Protein AF-A0A6C1CGI9-F1 (afdb_monomer)

Structure (mmCIF, N/CA/C/O backbone):
data_AF-A0A6C1CGI9-F1
#
_entry.id   AF-A0A6C1CGI9-F1
#
loop_
_atom_site.group_PDB
_atom_site.id
_atom_site.type_symbol
_atom_site.label_atom_id
_atom_site.label_alt_id
_atom_site.label_comp_id
_atom_site.label_asym_id
_atom_site.label_entity_id
_atom_site.label_seq_id
_atom_site.pdbx_PDB_ins_code
_atom_site.Cartn_x
_atom_site.Cartn_y
_atom_site.Cartn_z
_atom_site.occupancy
_atom_site.B_iso_or_equiv
_atom_site.auth_seq_id
_atom_site.auth_comp_id
_atom_site.auth_asym_id
_atom_site.auth_atom_id
_atom_site.pdbx_PDB_model_num
ATOM 1 N N . MET A 1 1 ? 0.195 6.694 -5.621 1.00 87.25 1 MET A N 1
ATOM 2 C CA . MET A 1 1 ? -0.737 7.773 -5.215 1.00 87.25 1 MET A CA 1
ATOM 3 C C . MET A 1 1 ? -0.394 8.204 -3.804 1.00 87.25 1 MET A C 1
ATOM 5 O O . MET A 1 1 ? -0.063 7.343 -3.000 1.00 87.25 1 MET A O 1
ATOM 9 N N . VAL A 1 2 ? -0.443 9.501 -3.513 1.00 90.00 2 VAL A N 1
ATOM 10 C CA . VAL A 1 2 ? -0.092 10.049 -2.195 1.00 90.00 2 VAL A CA 1
ATOM 11 C C . VAL A 1 2 ? -1.356 10.502 -1.487 1.00 90.00 2 VAL A C 1
ATOM 13 O O . VAL A 1 2 ? -2.149 11.260 -2.050 1.00 90.00 2 VAL A O 1
ATOM 16 N N . LEU A 1 3 ? -1.530 10.039 -0.255 1.00 93.62 3 LEU A N 1
ATOM 17 C CA . LEU A 1 3 ? -2.652 10.371 0.612 1.00 93.62 3 LEU A CA 1
ATOM 18 C C . LEU A 1 3 ? -2.132 11.190 1.786 1.00 93.62 3 LEU A C 1
ATOM 20 O O . LEU A 1 3 ? -1.097 10.844 2.360 1.00 93.62 3 LEU A O 1
ATOM 24 N N . ARG A 1 4 ? -2.850 12.250 2.156 1.00 95.81 4 ARG A N 1
ATOM 25 C CA . ARG A 1 4 ? -2.501 13.098 3.301 1.00 95.81 4 ARG A CA 1
ATOM 26 C C . ARG A 1 4 ? -3.644 13.175 4.293 1.00 95.81 4 ARG A C 1
ATOM 28 O O . ARG A 1 4 ? -4.802 13.239 3.889 1.00 95.81 4 ARG A O 1
ATOM 35 N N . GLY A 1 5 ? -3.299 13.201 5.573 1.00 95.38 5 GLY A N 1
ATOM 36 C CA . GLY A 1 5 ? -4.253 13.306 6.669 1.00 95.38 5 GLY A CA 1
ATOM 37 C C . GLY A 1 5 ? -3.560 13.397 8.031 1.00 95.38 5 GLY A C 1
ATOM 38 O O . GLY A 1 5 ? -2.339 13.523 8.106 1.00 95.38 5 GLY A O 1
ATOM 39 N N . PRO A 1 6 ? -4.313 13.350 9.139 1.00 95.00 6 PRO A N 1
ATOM 40 C CA . PRO A 1 6 ? -3.748 13.476 10.478 1.00 95.00 6 PRO A CA 1
ATOM 41 C C . PRO A 1 6 ? -2.789 12.326 10.817 1.00 95.00 6 PRO A C 1
ATOM 43 O O . PRO A 1 6 ? -3.171 11.156 10.753 1.00 95.00 6 PRO A O 1
ATOM 46 N N . ALA A 1 7 ? -1.578 12.646 11.288 1.00 93.75 7 ALA A N 1
ATOM 47 C CA . ALA A 1 7 ? -0.562 11.654 11.663 1.00 93.75 7 ALA A CA 1
ATOM 48 C C . ALA A 1 7 ? -1.085 10.587 12.648 1.00 93.75 7 ALA A C 1
ATOM 50 O O . ALA A 1 7 ? -0.848 9.392 12.468 1.00 93.75 7 ALA A O 1
ATOM 51 N N . GLY A 1 8 ? -1.880 11.001 13.644 1.00 94.56 8 GLY A N 1
ATOM 52 C CA . GLY A 1 8 ? -2.482 10.101 14.637 1.00 94.56 8 GLY A CA 1
ATOM 53 C C . GLY A 1 8 ? -3.523 9.120 14.080 1.00 94.56 8 GLY A C 1
ATOM 54 O O . GLY A 1 8 ? -3.943 8.212 14.791 1.00 94.56 8 GLY A O 1
ATOM 55 N N . LYS A 1 9 ? -3.947 9.273 12.818 1.00 94.69 9 LYS A N 1
ATOM 56 C CA . LYS A 1 9 ? -4.904 8.380 12.141 1.00 94.69 9 LYS A CA 1
ATOM 57 C C . LYS A 1 9 ? -4.256 7.492 11.076 1.00 94.69 9 LYS A C 1
ATOM 59 O O . LYS A 1 9 ? -4.959 6.696 10.450 1.00 94.69 9 LYS A O 1
ATOM 64 N N . ARG A 1 10 ? -2.933 7.577 10.880 1.00 94.12 10 ARG A N 1
ATOM 65 C CA . ARG A 1 10 ? -2.220 6.856 9.814 1.00 94.12 10 ARG A CA 1
ATOM 66 C C . ARG A 1 10 ? -2.417 5.342 9.885 1.00 94.12 10 ARG A C 1
ATOM 68 O O . ARG A 1 10 ? -2.817 4.745 8.893 1.00 94.12 10 ARG A O 1
ATOM 75 N N . ASP A 1 11 ? -2.196 4.722 11.042 1.00 91.44 11 ASP A N 1
ATOM 76 C CA . ASP A 1 11 ? -2.264 3.256 11.158 1.00 91.44 11 ASP A CA 1
ATOM 77 C C . ASP A 1 11 ? -3.690 2.720 10.956 1.00 91.44 11 ASP A C 1
ATOM 79 O O . ASP A 1 11 ? -3.891 1.736 10.244 1.00 91.44 11 ASP A O 1
ATOM 83 N N . ARG A 1 12 ? -4.703 3.420 11.485 1.00 93.75 12 ARG A N 1
ATOM 84 C CA . ARG A 1 12 ? -6.116 3.100 11.219 1.00 93.75 12 ARG A CA 1
ATOM 85 C C . ARG A 1 12 ? -6.444 3.206 9.728 1.00 93.75 12 ARG A C 1
ATOM 87 O O . ARG A 1 12 ? -7.163 2.365 9.197 1.00 93.75 12 ARG A O 1
ATOM 94 N N . THR A 1 13 ? -5.916 4.226 9.057 1.00 94.88 13 THR A N 1
ATOM 95 C CA . THR A 1 13 ? -6.127 4.436 7.618 1.00 94.88 13 THR A CA 1
ATOM 96 C C . THR A 1 13 ? -5.451 3.342 6.794 1.00 94.88 13 THR A C 1
ATOM 98 O O . THR A 1 13 ? -6.065 2.798 5.881 1.00 94.88 13 THR A O 1
ATOM 101 N N . LEU A 1 14 ? -4.227 2.942 7.155 1.00 92.31 14 LEU A N 1
ATOM 102 C CA . LEU A 1 14 ? -3.540 1.807 6.531 1.00 92.31 14 LEU A CA 1
ATOM 103 C C . LEU A 1 14 ? -4.341 0.507 6.676 1.00 92.31 14 LEU A C 1
ATOM 105 O O . LEU A 1 14 ? -4.456 -0.244 5.711 1.00 92.31 14 LEU A O 1
ATOM 109 N N . ALA A 1 15 ? -4.936 0.253 7.845 1.00 90.75 15 ALA A N 1
ATOM 110 C CA . ALA A 1 15 ? -5.801 -0.909 8.050 1.00 90.75 15 ALA A CA 1
ATOM 111 C C . ALA A 1 15 ? -7.071 -0.864 7.175 1.00 90.75 15 ALA A C 1
ATOM 113 O O . ALA A 1 15 ? -7.466 -1.886 6.609 1.00 90.75 15 ALA A O 1
ATOM 114 N N . ALA A 1 16 ? -7.684 0.314 7.011 1.00 92.88 16 ALA A N 1
ATOM 115 C CA . ALA A 1 16 ? -8.844 0.496 6.135 1.00 92.88 16 ALA A CA 1
ATOM 116 C C . ALA A 1 16 ? -8.497 0.237 4.657 1.00 92.88 16 ALA A C 1
ATOM 118 O O . ALA A 1 16 ? -9.209 -0.501 3.977 1.00 92.88 16 ALA A O 1
ATOM 119 N N . LEU A 1 17 ? -7.365 0.768 4.183 1.00 91.56 17 LEU A N 1
ATOM 120 C CA . LEU A 1 17 ? -6.863 0.534 2.825 1.00 91.56 17 LEU A CA 1
ATOM 121 C C . LEU A 1 17 ? -6.575 -0.956 2.586 1.00 91.56 17 LEU A C 1
ATOM 123 O O . LEU A 1 17 ? -7.055 -1.517 1.603 1.00 91.56 17 LEU A O 1
ATOM 127 N N . LYS A 1 18 ? -5.893 -1.621 3.529 1.00 86.94 18 LYS A N 1
ATOM 128 C CA . LYS A 1 18 ? -5.645 -3.073 3.494 1.00 86.94 18 LYS A CA 1
ATOM 129 C C . LYS A 1 18 ? -6.939 -3.880 3.393 1.00 86.94 18 LYS A C 1
ATOM 131 O O . LYS A 1 18 ? -7.037 -4.775 2.561 1.00 86.94 18 LYS A O 1
ATOM 136 N N . THR A 1 19 ? -7.950 -3.530 4.190 1.00 87.62 19 THR A N 1
ATOM 137 C CA . THR A 1 19 ? -9.273 -4.186 4.166 1.00 87.62 19 THR A CA 1
ATOM 138 C C . THR A 1 19 ? -9.973 -4.013 2.815 1.00 87.62 19 THR A C 1
ATOM 140 O O . THR A 1 19 ? -10.669 -4.913 2.356 1.00 87.62 19 THR A O 1
ATOM 143 N N . ALA A 1 20 ? -9.755 -2.880 2.144 1.00 88.00 20 ALA A N 1
ATOM 144 C CA . ALA A 1 20 ? -10.264 -2.610 0.801 1.00 88.00 20 ALA A CA 1
ATOM 145 C C . ALA A 1 20 ? -9.436 -3.270 -0.325 1.00 88.00 20 ALA A C 1
ATOM 147 O O . ALA A 1 20 ? -9.674 -2.988 -1.503 1.00 88.00 20 ALA A O 1
ATOM 148 N N . GLY A 1 21 ? -8.452 -4.112 0.018 1.00 84.94 21 GLY A N 1
ATOM 149 C CA . GLY A 1 21 ? -7.541 -4.738 -0.941 1.00 84.94 21 GLY A CA 1
ATOM 150 C C . GLY A 1 21 ? -6.577 -3.749 -1.600 1.00 84.94 21 GLY A C 1
ATOM 151 O O . GLY A 1 21 ? -6.055 -4.030 -2.674 1.00 84.94 21 GLY A O 1
ATOM 152 N N . ILE A 1 22 ? -6.367 -2.576 -0.996 1.00 87.69 22 ILE A N 1
ATOM 153 C CA . ILE A 1 22 ? -5.454 -1.554 -1.505 1.00 87.69 22 ILE A CA 1
ATOM 154 C C . ILE A 1 22 ? -4.096 -1.747 -0.848 1.00 87.69 22 ILE A C 1
ATOM 156 O O . ILE A 1 22 ? -3.958 -1.692 0.378 1.00 87.69 22 ILE A O 1
ATOM 160 N N . TYR A 1 23 ? -3.074 -1.904 -1.680 1.00 86.69 23 TYR A N 1
ATOM 161 C CA . TYR A 1 23 ? -1.704 -1.909 -1.210 1.00 86.69 23 TYR A CA 1
ATOM 162 C C . TYR A 1 23 ? -1.267 -0.487 -0.861 1.00 86.69 23 TYR A C 1
ATOM 164 O O . TYR A 1 23 ? -1.145 0.367 -1.736 1.00 86.69 23 TYR A O 1
ATOM 172 N N . ALA A 1 24 ? -1.049 -0.222 0.424 1.00 88.06 24 ALA A N 1
ATOM 173 C CA . ALA A 1 24 ? -0.585 1.062 0.927 1.00 88.06 24 ALA A CA 1
ATOM 174 C C . ALA A 1 24 ? 0.439 0.954 2.069 1.00 88.06 24 ALA A C 1
ATOM 176 O O . ALA A 1 24 ? 0.320 0.101 2.948 1.00 88.06 24 ALA A O 1
ATOM 177 N N . GLU A 1 25 ? 1.410 1.863 2.100 1.00 86.94 25 GLU A N 1
ATOM 178 C CA . GLU A 1 25 ? 2.472 1.886 3.107 1.00 86.94 25 GLU A CA 1
ATOM 179 C C . GLU A 1 25 ? 2.686 3.276 3.719 1.00 86.94 25 GLU A C 1
ATOM 181 O O . GLU A 1 25 ? 2.193 4.300 3.232 1.00 86.94 25 GLU A O 1
ATOM 186 N N . ARG A 1 26 ? 3.423 3.308 4.834 1.00 88.75 26 ARG A N 1
ATOM 187 C CA . ARG A 1 26 ? 3.861 4.557 5.463 1.00 88.75 26 ARG A CA 1
ATOM 188 C C . ARG A 1 26 ? 4.840 5.252 4.521 1.00 88.75 26 ARG A C 1
ATOM 190 O O . ARG A 1 26 ? 5.849 4.662 4.155 1.00 88.75 26 ARG A O 1
ATOM 197 N N . SER A 1 27 ? 4.579 6.509 4.177 1.00 84.69 27 SER A N 1
ATOM 198 C CA . SER A 1 27 ? 5.512 7.257 3.340 1.00 84.69 27 SER A CA 1
ATOM 199 C C . SER A 1 27 ? 6.734 7.704 4.138 1.00 84.69 27 SER A C 1
ATOM 201 O O . SER A 1 27 ? 6.627 8.125 5.292 1.00 84.69 27 SER A O 1
ATOM 203 N N . VAL A 1 28 ? 7.890 7.707 3.477 1.00 82.94 28 VAL A N 1
ATOM 204 C CA . VAL A 1 28 ? 9.109 8.354 3.984 1.00 82.94 28 VAL A CA 1
ATOM 205 C C . VAL A 1 28 ? 8.995 9.882 4.005 1.00 82.94 28 VAL A C 1
ATOM 207 O O . VAL A 1 28 ? 9.805 10.543 4.646 1.00 82.94 28 VAL A O 1
ATOM 210 N N . ARG A 1 29 ? 7.986 10.454 3.325 1.00 83.12 29 ARG A N 1
ATOM 211 C CA . ARG A 1 29 ? 7.752 11.906 3.253 1.00 83.12 29 ARG A CA 1
ATOM 212 C C . ARG A 1 29 ? 7.268 12.509 4.573 1.00 83.12 29 ARG A C 1
ATOM 214 O O . ARG A 1 29 ? 7.418 13.710 4.755 1.00 83.12 29 ARG A O 1
ATOM 221 N N . GLY A 1 30 ? 6.696 11.705 5.470 1.00 87.38 30 GLY A N 1
ATOM 222 C CA . GLY A 1 30 ? 6.242 12.180 6.775 1.00 87.38 30 GLY A CA 1
ATOM 223 C C . GLY A 1 30 ? 5.138 11.325 7.406 1.00 87.38 30 GLY A C 1
ATOM 224 O O . GLY A 1 30 ? 4.491 10.519 6.726 1.00 87.38 30 GLY A O 1
ATOM 225 N N . PRO A 1 31 ? 4.902 11.475 8.722 1.00 91.31 31 PRO A N 1
ATOM 226 C CA . PRO A 1 31 ? 3.877 10.733 9.456 1.00 91.31 31 PRO A CA 1
ATOM 227 C C . PRO A 1 31 ? 2.432 11.035 9.033 1.00 91.31 31 PRO A C 1
ATOM 229 O O . PRO A 1 31 ? 1.540 10.235 9.297 1.00 91.31 31 PRO A O 1
ATOM 232 N N . GLU A 1 32 ? 2.198 12.147 8.352 1.00 94.00 32 GLU A N 1
ATOM 233 C CA . GLU A 1 32 ? 0.924 12.572 7.767 1.00 94.00 32 GLU A CA 1
ATOM 234 C C . GLU A 1 32 ? 0.664 12.001 6.364 1.00 94.00 32 GLU A C 1
ATOM 236 O O . GLU A 1 32 ? -0.371 12.296 5.766 1.00 94.00 32 GLU A O 1
ATOM 241 N N . THR A 1 33 ? 1.592 11.193 5.831 1.00 92.81 33 THR A N 1
ATOM 242 C CA . THR A 1 33 ? 1.562 10.731 4.439 1.00 92.81 33 THR A CA 1
ATOM 243 C C . THR A 1 33 ? 1.504 9.202 4.321 1.00 92.81 33 THR A C 1
ATOM 245 O O . THR A 1 33 ? 2.245 8.466 4.981 1.00 92.81 33 THR A O 1
ATOM 248 N N . ILE A 1 34 ? 0.630 8.722 3.433 1.00 91.88 34 ILE A N 1
ATOM 249 C CA . ILE A 1 34 ? 0.508 7.317 3.018 1.00 91.88 34 ILE A CA 1
ATOM 250 C C . ILE A 1 34 ? 0.719 7.232 1.507 1.00 91.88 34 ILE A C 1
ATOM 252 O O . ILE A 1 34 ? 0.205 8.059 0.754 1.00 91.88 34 ILE A O 1
ATOM 256 N N . GLU A 1 35 ? 1.445 6.214 1.059 1.00 89.56 35 GLU A N 1
ATOM 257 C CA . GLU A 1 35 ? 1.580 5.893 -0.361 1.00 89.56 35 GLU A CA 1
ATOM 258 C C . GLU A 1 35 ? 0.717 4.679 -0.689 1.00 89.56 35 GLU A C 1
ATOM 260 O O . GLU A 1 35 ? 0.845 3.643 -0.048 1.00 89.56 35 GLU A O 1
ATOM 265 N N . ALA A 1 36 ? -0.179 4.819 -1.666 1.00 89.12 36 ALA A N 1
ATOM 266 C CA . ALA A 1 36 ? -1.016 3.743 -2.187 1.00 89.12 36 ALA A CA 1
ATOM 267 C C . ALA A 1 36 ? -0.591 3.368 -3.611 1.00 89.12 36 ALA A C 1
ATOM 269 O O . ALA A 1 36 ? -0.316 4.246 -4.442 1.00 89.12 36 ALA A O 1
ATOM 270 N N . PHE A 1 37 ? -0.578 2.071 -3.897 1.00 85.50 37 PHE A N 1
ATOM 271 C CA . PHE A 1 37 ? -0.006 1.487 -5.101 1.00 85.50 37 PHE A CA 1
ATOM 272 C C . PHE A 1 37 ? -1.036 0.643 -5.842 1.00 85.50 37 PHE A C 1
ATOM 274 O O . PHE A 1 37 ? -1.817 -0.096 -5.246 1.00 85.50 37 PHE A O 1
ATOM 281 N N . PHE A 1 38 ? -0.993 0.755 -7.165 1.00 83.81 38 PHE A N 1
ATOM 282 C CA . PHE A 1 38 ? -1.825 0.012 -8.096 1.00 83.81 38 PHE A CA 1
ATOM 283 C C . PHE A 1 38 ? -0.942 -0.452 -9.246 1.00 83.81 38 PHE A C 1
ATOM 285 O O . PHE A 1 38 ? -0.110 0.318 -9.728 1.00 83.81 38 PHE A O 1
ATOM 292 N N . HIS A 1 39 ? -1.138 -1.689 -9.688 1.00 80.31 39 HIS A N 1
ATOM 293 C CA . HIS A 1 39 ? -0.495 -2.234 -10.874 1.00 80.31 39 HIS A CA 1
ATOM 294 C C . HIS A 1 39 ? -1.572 -2.503 -11.923 1.00 80.31 39 HIS A C 1
ATOM 296 O O . HIS A 1 39 ? -2.540 -3.189 -11.626 1.00 80.31 39 HIS A O 1
ATOM 302 N N . GLY A 1 40 ? -1.457 -1.915 -13.113 1.00 72.56 40 GLY A N 1
ATOM 303 C CA . GLY A 1 40 ? -2.449 -2.067 -14.186 1.00 72.56 40 GLY A CA 1
ATOM 304 C C . GLY A 1 40 ? -2.001 -2.974 -15.332 1.00 72.56 40 GLY A C 1
ATOM 305 O O . GLY A 1 40 ? -2.711 -3.046 -16.325 1.00 72.56 40 GLY A O 1
ATOM 306 N N . GLY A 1 41 ? -0.817 -3.593 -15.247 1.00 69.94 41 GLY A N 1
ATOM 307 C CA . GLY A 1 41 ? -0.179 -4.316 -16.358 1.00 69.94 41 GLY A CA 1
ATOM 308 C C . GLY A 1 41 ? 0.469 -3.407 -17.414 1.00 69.94 41 GLY A C 1
ATOM 309 O O . GLY A 1 41 ? 1.445 -3.799 -18.047 1.00 69.94 41 GLY A O 1
ATOM 310 N N . ASP A 1 42 ? -0.008 -2.169 -17.555 1.00 69.06 42 ASP A N 1
ATOM 311 C CA . ASP A 1 42 ? 0.542 -1.184 -18.488 1.00 69.06 42 ASP A CA 1
ATOM 312 C C . ASP A 1 42 ? 1.739 -0.418 -17.898 1.00 69.06 42 ASP A C 1
ATOM 314 O O . ASP A 1 42 ? 1.680 0.093 -16.777 1.00 69.06 42 ASP A O 1
ATOM 318 N N . GLU A 1 43 ? 2.797 -0.239 -18.698 1.00 65.12 43 GLU A N 1
ATOM 319 C CA . GLU A 1 43 ? 3.954 0.608 -18.351 1.00 65.12 43 GLU A CA 1
ATOM 320 C C . GLU A 1 43 ? 3.540 2.073 -18.130 1.00 65.12 43 GLU A C 1
ATOM 322 O O . GLU A 1 43 ? 4.081 2.776 -17.273 1.00 65.12 43 GLU A O 1
ATOM 327 N N . ARG A 1 44 ? 2.526 2.528 -18.877 1.00 73.44 44 ARG A N 1
ATOM 328 C CA . ARG A 1 44 ? 1.940 3.860 -18.744 1.00 73.44 44 ARG A CA 1
ATOM 329 C C . ARG A 1 44 ? 0.426 3.752 -18.544 1.00 73.44 44 ARG A C 1
ATOM 331 O O . ARG A 1 44 ? -0.291 3.535 -19.519 1.00 73.44 44 ARG A O 1
ATOM 338 N N 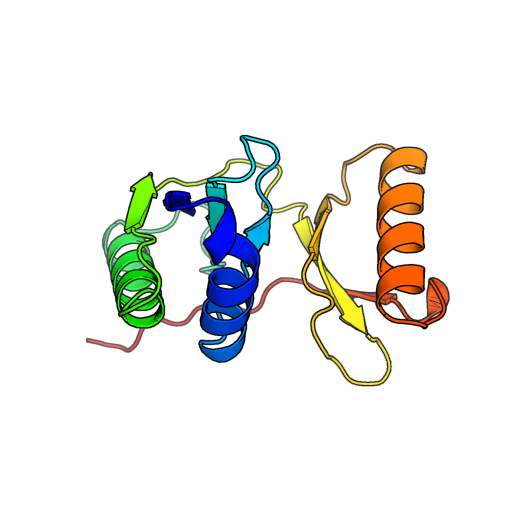. PRO A 1 45 ? -0.084 3.945 -17.317 1.00 76.50 45 PRO A N 1
ATOM 339 C CA . PRO A 1 45 ? -1.511 3.829 -17.055 1.00 76.50 45 PRO A CA 1
ATOM 340 C C . PRO A 1 45 ? -2.306 4.925 -17.771 1.00 76.50 45 PRO A C 1
ATOM 342 O O . PRO A 1 45 ? -1.888 6.085 -17.849 1.00 76.50 45 PRO A O 1
ATOM 345 N N . SER A 1 46 ? -3.490 4.561 -18.266 1.00 82.62 46 SER A N 1
ATOM 346 C CA . SER A 1 46 ? -4.425 5.514 -18.868 1.00 82.62 46 SER A CA 1
ATOM 347 C C . SER A 1 46 ? -5.027 6.467 -17.818 1.00 82.62 46 SER A C 1
ATOM 349 O O . SER A 1 46 ? -5.164 6.088 -16.651 1.00 82.62 46 SER A O 1
ATOM 351 N N . PRO A 1 47 ? -5.474 7.679 -18.203 1.00 84.19 47 PRO A N 1
ATOM 352 C CA . PRO A 1 47 ? -6.190 8.575 -17.290 1.00 84.19 47 PRO A CA 1
ATOM 353 C C . PRO A 1 47 ? -7.410 7.912 -16.635 1.00 84.19 47 PRO A C 1
ATOM 355 O O . PRO A 1 47 ? -7.584 8.001 -15.427 1.00 84.19 47 PRO A O 1
ATOM 358 N N . ARG A 1 48 ? -8.186 7.133 -17.403 1.00 85.56 48 ARG A N 1
ATOM 359 C CA . ARG A 1 48 ? -9.353 6.396 -16.891 1.00 85.56 48 ARG A CA 1
ATOM 360 C C . ARG A 1 48 ? -8.979 5.375 -15.813 1.00 85.56 48 ARG A C 1
ATOM 362 O O . ARG A 1 48 ? -9.715 5.210 -14.845 1.00 85.56 48 ARG A O 1
ATOM 369 N N . PHE A 1 49 ? -7.845 4.692 -15.969 1.00 85.31 49 PHE A N 1
ATOM 370 C CA . PHE A 1 49 ? -7.327 3.793 -14.939 1.00 85.31 49 PHE A CA 1
ATOM 371 C C . PHE A 1 49 ? -6.950 4.566 -13.670 1.00 85.31 49 PHE A C 1
ATOM 373 O O . PHE A 1 49 ? -7.315 4.165 -12.567 1.00 85.31 49 PHE A O 1
ATOM 380 N N . MET A 1 50 ? -6.267 5.703 -13.823 1.00 86.12 50 MET A N 1
ATOM 381 C CA . MET A 1 50 ? -5.886 6.562 -12.699 1.00 86.12 50 MET A CA 1
ATOM 382 C C . MET A 1 50 ? -7.109 7.097 -11.939 1.00 86.12 50 MET A C 1
ATOM 384 O O . MET A 1 50 ? -7.109 7.071 -10.707 1.00 86.12 50 MET A O 1
ATOM 388 N N . ASP A 1 51 ? -8.162 7.502 -12.651 1.00 88.38 51 ASP A N 1
ATOM 389 C CA . ASP A 1 51 ? -9.428 7.951 -12.060 1.00 88.38 51 ASP A CA 1
ATOM 390 C C . ASP A 1 51 ? -10.124 6.822 -11.292 1.00 88.38 51 ASP A C 1
ATOM 392 O O . ASP A 1 51 ? -10.596 7.024 -10.172 1.00 88.38 51 ASP A O 1
ATOM 396 N N . ALA A 1 52 ? -10.138 5.606 -11.847 1.00 89.06 52 ALA A N 1
ATOM 397 C CA . ALA A 1 52 ? -10.716 4.445 -11.176 1.00 89.06 52 ALA A CA 1
ATOM 398 C C . ALA A 1 52 ? -9.954 4.081 -9.890 1.00 89.06 52 ALA A C 1
ATOM 400 O O . ALA A 1 52 ? -10.574 3.810 -8.859 1.00 89.06 52 ALA A O 1
ATOM 401 N N . CYS A 1 53 ? -8.618 4.140 -9.915 1.00 89.56 53 CYS A N 1
ATOM 402 C CA . CYS A 1 53 ? -7.789 3.982 -8.721 1.00 89.56 53 CYS A CA 1
ATOM 403 C C . CYS A 1 53 ? -8.106 5.061 -7.676 1.00 89.56 53 CYS A C 1
ATOM 405 O O . CYS A 1 53 ? -8.280 4.747 -6.499 1.00 89.56 53 CYS A O 1
ATOM 407 N N . ALA A 1 54 ? -8.220 6.328 -8.089 1.00 90.69 54 ALA A N 1
ATOM 408 C CA . ALA A 1 54 ? -8.516 7.438 -7.183 1.00 90.69 54 ALA A CA 1
ATOM 409 C C . ALA A 1 54 ? -9.900 7.299 -6.541 1.00 90.69 54 ALA A C 1
ATOM 411 O O . ALA A 1 54 ? -10.033 7.495 -5.334 1.00 90.69 54 ALA A O 1
ATOM 412 N N . ALA A 1 55 ? -10.908 6.889 -7.312 1.00 91.81 55 ALA A N 1
ATOM 413 C CA . ALA A 1 55 ? -12.247 6.618 -6.805 1.00 91.81 55 ALA A CA 1
ATOM 414 C C . ALA A 1 55 ? -12.264 5.447 -5.806 1.00 91.81 55 ALA A C 1
ATOM 416 O O . ALA A 1 55 ? -12.902 5.542 -4.754 1.00 91.81 55 ALA A O 1
ATOM 417 N N . HIS A 1 56 ? -11.533 4.363 -6.097 1.00 92.69 56 HIS A N 1
ATOM 418 C CA . HIS A 1 56 ? -11.421 3.210 -5.196 1.00 92.69 56 HIS A CA 1
ATOM 419 C C . HIS A 1 56 ? -10.764 3.593 -3.865 1.00 92.69 56 HIS A C 1
ATOM 421 O O . HIS A 1 56 ? -11.287 3.273 -2.796 1.00 92.69 56 HIS A O 1
ATOM 427 N N . VAL A 1 57 ? -9.674 4.366 -3.919 1.00 92.50 57 VAL A N 1
ATOM 428 C CA . VAL A 1 57 ? -9.033 4.923 -2.721 1.00 92.50 57 VAL A CA 1
ATOM 429 C C . VAL A 1 57 ? -9.983 5.848 -1.971 1.00 92.50 57 VAL A C 1
ATOM 431 O O . VAL A 1 57 ? -10.176 5.664 -0.775 1.00 92.50 57 VAL A O 1
ATOM 434 N N . ALA A 1 58 ? -10.615 6.812 -2.643 1.00 92.38 58 ALA A N 1
ATOM 435 C CA . ALA A 1 58 ? -11.515 7.769 -2.003 1.00 92.38 58 ALA A CA 1
ATOM 436 C C . ALA A 1 58 ? -12.642 7.067 -1.230 1.00 92.38 58 ALA A C 1
ATOM 438 O O . ALA A 1 58 ? -12.952 7.455 -0.104 1.00 92.38 58 ALA A O 1
ATOM 439 N N . LYS A 1 59 ? -13.194 5.982 -1.787 1.00 93.75 59 LYS A N 1
ATOM 440 C CA . LYS A 1 59 ? -14.182 5.142 -1.102 1.00 93.75 59 LYS A CA 1
ATOM 441 C C . LYS A 1 59 ? -13.616 4.495 0.166 1.00 93.75 59 LYS A C 1
ATOM 443 O O . LYS A 1 59 ? -14.289 4.494 1.193 1.00 93.75 59 LYS A O 1
ATOM 448 N N . ALA A 1 60 ? -12.393 3.969 0.115 1.00 93.50 60 ALA A N 1
ATOM 449 C CA . ALA A 1 60 ? -11.722 3.375 1.273 1.00 93.50 60 ALA A CA 1
ATOM 450 C C . ALA A 1 60 ? -11.322 4.407 2.347 1.00 93.50 60 ALA A C 1
ATOM 452 O O . ALA A 1 60 ? -11.130 4.045 3.507 1.00 93.50 60 ALA A O 1
ATOM 453 N N . LEU A 1 61 ? -11.213 5.687 1.980 1.00 93.75 61 LEU A N 1
ATOM 454 C CA . LEU A 1 61 ? -10.843 6.772 2.890 1.00 93.75 61 LEU A CA 1
ATOM 455 C C . LEU A 1 61 ? -12.021 7.385 3.658 1.00 93.75 61 LEU A C 1
ATOM 457 O O . LEU A 1 61 ? -11.787 8.183 4.572 1.00 93.75 61 LEU A O 1
ATOM 461 N N . ILE A 1 62 ? -13.268 7.019 3.345 1.00 92.69 62 ILE A N 1
ATOM 462 C CA . ILE A 1 62 ? -14.456 7.544 4.034 1.00 92.69 62 ILE A CA 1
ATOM 463 C C . ILE A 1 62 ? -14.317 7.337 5.554 1.00 92.69 62 ILE A C 1
ATOM 465 O O . ILE A 1 62 ? -14.180 6.217 6.041 1.00 92.69 62 ILE A O 1
ATOM 469 N N . GLY A 1 63 ? -14.345 8.439 6.312 1.00 90.94 63 GLY A N 1
ATOM 470 C CA . GLY A 1 63 ? -14.244 8.428 7.778 1.00 90.94 63 GLY A CA 1
ATOM 471 C C . GLY A 1 63 ? -12.826 8.288 8.350 1.00 90.94 63 GLY A C 1
ATOM 472 O O . GLY A 1 63 ? -12.680 8.088 9.558 1.00 90.94 63 GLY A O 1
ATOM 473 N N . THR A 1 64 ? -11.782 8.386 7.518 1.00 91.00 64 THR A N 1
ATOM 474 C CA . THR A 1 64 ? -10.374 8.304 7.959 1.00 91.00 64 THR A CA 1
ATOM 475 C C . THR A 1 64 ? -9.692 9.668 8.140 1.00 91.00 64 THR A C 1
ATOM 477 O O . THR A 1 64 ? -8.641 9.740 8.774 1.00 91.00 64 THR A O 1
ATOM 480 N N . ASP A 1 65 ? -10.295 10.747 7.626 1.00 94.19 65 ASP A N 1
ATOM 481 C CA . ASP A 1 65 ? -9.726 12.103 7.486 1.00 94.19 65 ASP A CA 1
ATOM 482 C C . ASP A 1 65 ? -8.465 12.187 6.612 1.00 94.19 65 ASP A C 1
ATOM 484 O O . ASP A 1 65 ? -7.766 13.200 6.610 1.00 94.19 65 ASP A O 1
ATOM 488 N N . PHE A 1 66 ? -8.175 11.134 5.851 1.00 95.94 66 PHE A N 1
ATOM 489 C CA . PHE A 1 66 ? -7.206 11.183 4.768 1.00 95.94 66 PHE A CA 1
ATOM 490 C C . PHE A 1 66 ? -7.904 11.520 3.452 1.00 95.94 66 PHE A C 1
ATOM 492 O O . PHE A 1 66 ? -9.051 11.138 3.216 1.00 95.94 66 PHE A O 1
ATOM 499 N N . ALA A 1 67 ? -7.183 12.199 2.567 1.00 94.50 67 ALA A N 1
ATOM 500 C CA . ALA A 1 67 ? -7.618 12.488 1.209 1.00 94.50 67 ALA A CA 1
ATOM 501 C C . ALA A 1 67 ? -6.499 12.196 0.208 1.00 94.50 67 ALA A C 1
ATOM 503 O O . ALA A 1 67 ? -5.312 12.219 0.549 1.00 94.50 67 ALA A O 1
ATOM 504 N N . VAL A 1 68 ? -6.882 11.947 -1.045 1.00 91.75 68 VAL A N 1
ATOM 505 C CA . VAL A 1 68 ? -5.937 11.866 -2.162 1.00 91.75 68 VAL A CA 1
ATOM 506 C C . VAL A 1 68 ? -5.350 13.258 -2.392 1.00 91.75 68 VAL A C 1
ATOM 508 O O . VAL A 1 68 ? -6.080 14.188 -2.722 1.00 91.75 68 VAL A O 1
ATOM 511 N N . ALA A 1 69 ? -4.039 13.400 -2.202 1.00 89.69 69 ALA A N 1
ATOM 512 C CA . ALA A 1 69 ? -3.321 14.657 -2.404 1.00 89.69 69 ALA A CA 1
ATOM 513 C C . ALA A 1 69 ? -2.654 14.716 -3.783 1.00 89.69 69 ALA A C 1
ATOM 515 O O . ALA A 1 69 ? -2.661 15.758 -4.430 1.00 89.69 69 ALA A O 1
ATOM 516 N N . GLU A 1 70 ? -2.077 13.599 -4.236 1.00 87.38 70 GLU A N 1
ATOM 517 C CA . GLU A 1 70 ? -1.371 13.518 -5.518 1.00 87.38 70 GLU A CA 1
ATOM 518 C C . GLU A 1 70 ? -1.714 12.190 -6.212 1.00 87.38 70 GLU A C 1
ATOM 520 O O . GLU A 1 70 ? -1.447 11.099 -5.685 1.00 87.38 70 GLU A O 1
ATOM 525 N N . THR A 1 71 ? -2.279 12.270 -7.418 1.00 82.19 71 THR A N 1
ATOM 526 C CA . THR A 1 71 ? -2.335 11.146 -8.356 1.00 82.19 71 THR A CA 1
ATOM 527 C C . THR A 1 71 ? -1.113 11.236 -9.264 1.00 82.19 71 THR A C 1
ATOM 529 O O . THR A 1 71 ? -0.799 12.280 -9.825 1.00 82.19 71 THR A O 1
ATOM 532 N N . GLY A 1 72 ? -0.353 10.153 -9.362 1.00 71.38 72 GLY A N 1
ATOM 533 C CA . GLY A 1 72 ? 0.895 10.166 -10.109 1.00 71.38 72 GLY A CA 1
ATOM 534 C C . GLY A 1 72 ? 1.399 8.763 -10.368 1.00 71.38 72 GLY A C 1
ATOM 535 O O . GLY A 1 72 ? 1.077 7.827 -9.630 1.00 71.38 72 GLY A O 1
ATOM 536 N N . THR A 1 73 ? 2.186 8.644 -11.427 1.00 62.00 73 THR A N 1
ATOM 537 C CA . THR A 1 73 ? 2.926 7.441 -11.795 1.00 62.00 73 THR A CA 1
ATOM 538 C C . THR A 1 73 ? 4.325 7.542 -11.208 1.00 62.00 73 THR A C 1
ATOM 540 O O . THR A 1 73 ? 5.024 8.523 -11.457 1.00 62.00 73 THR A O 1
ATOM 543 N N . ILE A 1 74 ? 4.750 6.547 -10.433 1.00 58.09 74 ILE A N 1
ATOM 544 C CA . ILE A 1 74 ? 6.149 6.456 -10.006 1.00 58.09 74 ILE A CA 1
ATOM 545 C C . ILE A 1 74 ? 6.889 5.651 -11.077 1.00 58.09 74 ILE A C 1
ATOM 547 O O . ILE A 1 74 ? 6.574 4.488 -11.306 1.00 58.09 74 ILE A O 1
ATOM 551 N N . SER A 1 75 ? 7.836 6.303 -11.753 1.00 43.47 75 SER A N 1
ATOM 552 C CA . SER A 1 75 ? 8.725 5.703 -12.753 1.00 43.47 75 SER A CA 1
ATOM 553 C C . SER A 1 75 ? 9.772 4.802 -12.086 1.00 43.47 75 SER A C 1
ATOM 555 O O . SER A 1 75 ? 10.299 5.153 -11.030 1.00 43.47 75 SER A O 1
ATOM 557 N N . THR A 1 76 ? 10.049 3.669 -12.745 1.00 42.06 76 THR A N 1
ATOM 558 C CA . THR A 1 76 ? 11.115 2.659 -12.542 1.00 42.06 76 THR A CA 1
ATOM 559 C C . THR A 1 76 ? 11.212 1.973 -11.172 1.00 42.06 76 THR A C 1
ATOM 561 O O . THR A 1 76 ? 11.084 0.754 -11.117 1.00 42.06 76 THR A O 1
ATOM 564 N N . ALA A 1 77 ? 11.310 2.697 -10.057 1.00 46.59 77 ALA A N 1
ATOM 565 C CA . ALA A 1 77 ? 11.450 2.088 -8.724 1.00 46.59 77 ALA A CA 1
ATOM 566 C C . ALA A 1 77 ? 10.167 1.406 -8.203 1.00 46.59 77 ALA A C 1
ATOM 568 O O . ALA A 1 77 ? 10.195 0.707 -7.198 1.00 46.59 77 ALA A O 1
ATOM 569 N N . ALA A 1 78 ? 9.013 1.633 -8.839 1.00 52.41 78 ALA A N 1
ATOM 570 C CA . ALA A 1 78 ? 7.772 0.922 -8.521 1.00 52.41 78 ALA A CA 1
ATOM 571 C C . ALA A 1 78 ? 7.644 -0.413 -9.276 1.00 52.41 78 ALA A C 1
ATOM 573 O O . ALA A 1 78 ? 6.952 -1.304 -8.796 1.00 52.41 78 ALA A O 1
ATOM 574 N N . ALA A 1 79 ? 8.325 -0.565 -10.420 1.00 52.88 79 ALA A N 1
ATOM 575 C CA . ALA A 1 79 ? 8.361 -1.817 -11.178 1.00 52.88 79 ALA A CA 1
ATOM 576 C C . ALA A 1 79 ? 9.323 -2.840 -10.548 1.00 52.88 79 ALA A C 1
ATOM 578 O O . ALA A 1 79 ? 9.073 -4.039 -10.615 1.00 52.88 79 ALA A O 1
ATOM 579 N N . SER A 1 80 ? 10.383 -2.371 -9.876 1.00 62.50 80 SER A N 1
ATOM 580 C CA . SER A 1 80 ? 11.265 -3.206 -9.048 1.00 62.50 80 SER A CA 1
ATOM 581 C C . SER A 1 80 ? 10.664 -3.554 -7.680 1.00 62.50 80 SER A C 1
ATOM 583 O O . SER A 1 80 ? 11.208 -4.388 -6.953 1.00 62.50 80 SER A O 1
ATOM 585 N N . ARG A 1 81 ? 9.556 -2.916 -7.283 1.00 75.81 81 ARG A N 1
ATOM 586 C CA . ARG A 1 81 ? 8.938 -3.137 -5.975 1.00 75.81 81 ARG A CA 1
ATOM 587 C C . ARG A 1 81 ? 8.055 -4.374 -5.988 1.00 75.81 81 ARG A C 1
ATOM 589 O O . ARG A 1 81 ? 7.019 -4.414 -6.646 1.00 75.81 81 ARG A O 1
ATOM 596 N N . ARG A 1 82 ? 8.430 -5.356 -5.175 1.00 85.50 82 ARG A N 1
ATOM 597 C CA . ARG A 1 82 ? 7.649 -6.575 -4.947 1.00 85.50 82 ARG A CA 1
ATOM 598 C C . ARG A 1 82 ? 6.890 -6.517 -3.633 1.00 85.50 82 ARG A C 1
ATOM 600 O O . ARG A 1 82 ? 7.353 -5.917 -2.664 1.00 85.50 82 ARG A O 1
ATOM 607 N N . LEU A 1 83 ? 5.738 -7.172 -3.582 1.00 87.88 83 LEU A N 1
ATOM 608 C CA . LEU A 1 83 ? 4.994 -7.373 -2.346 1.00 87.88 83 LEU A CA 1
ATOM 609 C C . LEU A 1 83 ? 5.738 -8.367 -1.459 1.00 87.88 83 LEU A C 1
ATOM 611 O O . LEU A 1 83 ? 5.984 -9.498 -1.877 1.00 87.88 83 LEU A O 1
ATOM 615 N N . ALA A 1 84 ? 6.054 -7.964 -0.228 1.00 91.19 84 ALA A N 1
ATOM 616 C CA . ALA A 1 84 ? 6.481 -8.908 0.797 1.00 91.19 84 ALA A CA 1
ATOM 617 C C . ALA A 1 84 ? 5.261 -9.679 1.308 1.00 91.19 84 ALA A C 1
ATOM 619 O O . ALA A 1 84 ? 4.380 -9.103 1.949 1.00 91.19 84 ALA A O 1
ATOM 620 N N . CYS A 1 85 ? 5.207 -10.975 1.030 1.00 92.25 85 CYS A N 1
ATOM 621 C CA . CYS A 1 85 ? 4.146 -11.865 1.474 1.00 92.25 85 CYS A CA 1
ATOM 622 C C . CYS A 1 85 ? 4.701 -12.944 2.402 1.00 92.25 85 CYS A C 1
ATOM 624 O O . CYS A 1 85 ? 5.823 -13.413 2.228 1.00 92.25 85 CYS A O 1
ATOM 626 N N . ASN A 1 86 ? 3.897 -13.386 3.362 1.00 93.25 86 ASN A N 1
ATOM 627 C CA . ASN A 1 86 ? 4.164 -14.620 4.081 1.00 93.25 86 ASN A CA 1
ATOM 628 C C . ASN A 1 86 ? 4.020 -15.791 3.098 1.00 93.25 86 ASN A C 1
ATOM 630 O O . ASN A 1 86 ? 2.944 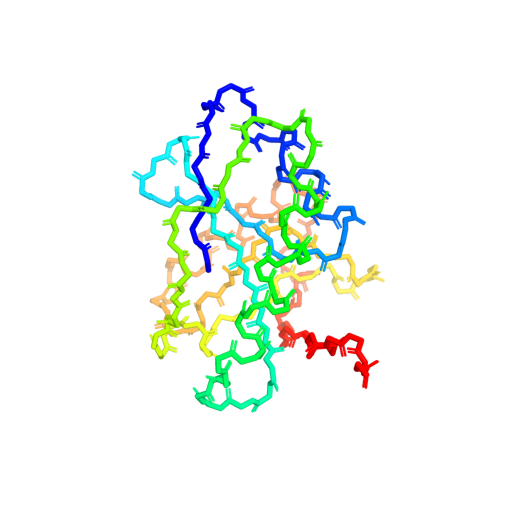-16.009 2.540 1.00 93.25 86 ASN A O 1
ATOM 634 N N . ARG A 1 87 ? 5.086 -16.564 2.894 1.00 94.38 87 ARG A N 1
ATOM 635 C CA . ARG A 1 87 ? 5.115 -17.705 1.969 1.00 94.38 87 ARG A CA 1
ATOM 636 C C . ARG A 1 87 ? 4.069 -18.764 2.312 1.00 94.38 87 ARG A C 1
ATOM 638 O O . ARG A 1 87 ? 3.527 -19.403 1.417 1.00 94.38 87 ARG A O 1
ATOM 645 N N . ARG A 1 88 ? 3.792 -18.967 3.603 1.00 92.25 88 ARG A N 1
ATOM 646 C CA . ARG A 1 88 ? 2.910 -20.035 4.098 1.00 92.25 88 ARG A CA 1
ATOM 647 C C . ARG A 1 88 ? 1.436 -19.663 3.995 1.00 92.25 88 ARG A C 1
ATOM 649 O O . ARG A 1 88 ? 0.623 -20.521 3.674 1.00 92.25 88 ARG A O 1
ATOM 656 N N . THR A 1 89 ? 1.092 -18.408 4.279 1.00 90.56 89 THR A N 1
ATOM 657 C CA . THR A 1 89 ? -0.310 -17.949 4.311 1.00 90.56 89 THR A CA 1
ATOM 658 C C . THR A 1 89 ? -0.715 -17.160 3.069 1.00 90.56 89 THR A C 1
ATOM 660 O O . THR A 1 89 ? -1.901 -16.988 2.808 1.00 90.56 89 THR A O 1
ATOM 663 N N . GLY A 1 90 ? 0.254 -16.663 2.297 1.00 87.56 90 GLY A N 1
ATOM 664 C CA . GLY A 1 90 ? 0.033 -15.721 1.203 1.00 87.56 90 GLY A CA 1
ATOM 665 C C . GLY A 1 90 ? -0.323 -14.305 1.663 1.00 87.56 90 GLY A C 1
ATOM 666 O O . GLY A 1 90 ? -0.548 -13.441 0.818 1.00 87.56 90 GLY A O 1
ATOM 667 N N . GLU A 1 91 ? -0.369 -14.053 2.974 1.00 87.44 91 GLU A N 1
ATOM 668 C CA . GLU A 1 91 ? -0.726 -12.754 3.536 1.00 87.44 91 GLU A CA 1
ATOM 669 C C . GLU A 1 91 ? 0.304 -11.692 3.160 1.00 87.44 91 GLU A C 1
ATOM 671 O O . GLU A 1 91 ? 1.511 -11.916 3.243 1.00 87.44 91 GLU A O 1
ATOM 676 N N . TRP A 1 92 ? -0.170 -10.513 2.769 1.00 86.56 92 TRP A N 1
ATOM 677 C CA . TRP A 1 92 ? 0.701 -9.375 2.524 1.00 86.56 92 TRP A CA 1
ATOM 678 C C . TRP A 1 92 ? 1.184 -8.751 3.842 1.00 86.56 92 TRP A C 1
ATOM 680 O O . TRP A 1 92 ? 0.391 -8.292 4.661 1.00 86.56 92 TRP A O 1
ATOM 690 N N . LEU A 1 93 ? 2.504 -8.650 4.000 1.00 86.75 93 LEU A N 1
ATOM 691 C CA . LEU A 1 93 ? 3.179 -8.179 5.214 1.00 86.75 93 LEU A CA 1
ATOM 692 C C . LEU A 1 93 ? 3.193 -6.648 5.354 1.00 86.75 93 LEU A C 1
ATOM 694 O O . LEU A 1 93 ? 3.785 -6.105 6.284 1.00 86.75 93 LEU A O 1
ATOM 698 N N . GLY A 1 94 ? 2.517 -5.922 4.460 1.00 79.12 94 GLY A N 1
ATOM 699 C CA . GLY A 1 94 ? 2.332 -4.477 4.590 1.00 79.12 94 GLY A CA 1
ATOM 700 C C . GLY A 1 94 ? 3.500 -3.622 4.105 1.00 79.12 94 GLY A C 1
ATOM 701 O O . GLY A 1 94 ? 3.561 -2.456 4.485 1.00 79.12 94 GLY A O 1
ATOM 702 N N . ALA A 1 95 ? 4.396 -4.179 3.290 1.00 82.38 95 ALA A N 1
ATOM 703 C CA . ALA A 1 95 ? 5.512 -3.447 2.702 1.00 82.38 95 ALA A CA 1
ATOM 704 C C . ALA A 1 95 ? 5.762 -3.842 1.245 1.00 82.38 95 ALA A C 1
ATOM 706 O O . ALA A 1 95 ? 5.525 -4.991 0.843 1.00 82.38 95 ALA A O 1
ATOM 707 N N . PHE A 1 96 ? 6.270 -2.874 0.486 1.00 83.88 96 PHE A N 1
ATOM 708 C CA . PHE A 1 96 ? 6.900 -3.091 -0.807 1.00 83.88 96 PHE A CA 1
ATOM 709 C C . PHE A 1 96 ? 8.417 -3.156 -0.655 1.00 83.88 96 PHE A C 1
ATOM 711 O O . PHE A 1 96 ? 9.024 -2.356 0.053 1.00 83.88 96 PHE A O 1
ATOM 718 N N . ILE A 1 97 ? 9.040 -4.102 -1.349 1.00 86.00 97 ILE A N 1
ATOM 719 C CA . ILE A 1 97 ? 10.484 -4.314 -1.328 1.00 86.00 97 ILE A CA 1
ATOM 720 C C . ILE A 1 97 ? 11.051 -3.920 -2.675 1.00 86.00 97 ILE A C 1
ATOM 722 O O . ILE A 1 97 ? 10.796 -4.595 -3.669 1.00 86.00 97 ILE A O 1
ATOM 726 N N . ASP A 1 98 ? 11.836 -2.849 -2.692 1.00 82.81 98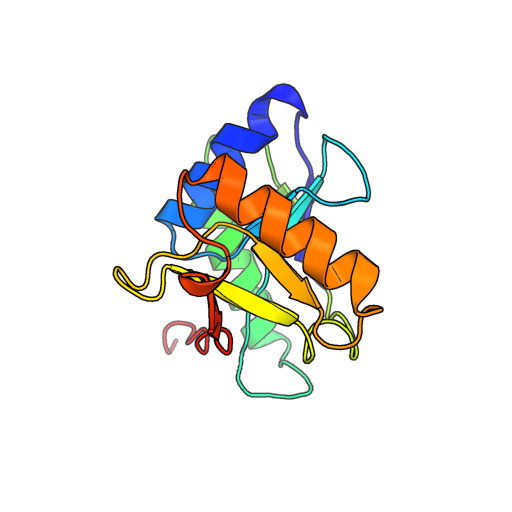 ASP A N 1
ATOM 727 C CA . ASP A 1 98 ? 12.626 -2.474 -3.857 1.00 82.81 98 ASP A CA 1
ATOM 728 C C . ASP A 1 98 ? 13.746 -3.504 -4.073 1.00 82.81 98 ASP A C 1
ATOM 730 O O . ASP A 1 98 ? 14.690 -3.612 -3.281 1.00 82.81 98 ASP A O 1
ATOM 734 N N . THR A 1 99 ? 13.629 -4.308 -5.132 1.00 82.94 99 THR A N 1
ATOM 735 C CA . THR A 1 99 ? 14.635 -5.325 -5.452 1.00 82.94 99 THR A CA 1
ATOM 736 C C . THR A 1 99 ? 15.917 -4.737 -6.036 1.00 82.94 99 THR A C 1
ATOM 738 O O . THR A 1 99 ? 16.928 -5.435 -6.055 1.00 82.94 99 THR A O 1
ATOM 741 N N . GLU A 1 100 ? 15.909 -3.475 -6.466 1.00 83.19 100 GLU A N 1
ATOM 742 C CA . GLU A 1 100 ? 17.091 -2.771 -6.981 1.00 83.19 100 GLU A CA 1
ATOM 743 C C . GLU A 1 100 ? 17.868 -2.032 -5.882 1.00 83.19 100 GLU A C 1
ATOM 745 O O . GLU A 1 100 ? 19.023 -1.654 -6.086 1.00 83.19 100 GLU A O 1
ATOM 750 N N . ALA A 1 101 ? 17.285 -1.878 -4.688 1.00 82.06 101 ALA A N 1
ATOM 751 C CA . ALA A 1 101 ? 17.986 -1.312 -3.543 1.00 82.06 101 ALA A CA 1
ATOM 752 C C . ALA A 1 101 ? 19.243 -2.137 -3.178 1.00 82.06 101 ALA A C 1
ATOM 754 O O . ALA A 1 101 ? 19.275 -3.357 -3.391 1.00 82.06 101 ALA A O 1
ATOM 755 N N . PRO A 1 102 ? 20.277 -1.516 -2.571 1.00 88.31 102 PRO A N 1
ATOM 756 C CA . PRO A 1 102 ? 21.457 -2.237 -2.102 1.00 88.31 102 PRO A CA 1
ATOM 757 C C . PRO A 1 102 ? 21.086 -3.420 -1.202 1.00 88.31 102 PRO A C 1
ATOM 759 O O . PRO A 1 102 ? 20.218 -3.300 -0.336 1.00 88.31 102 PRO A O 1
ATOM 762 N N . GLU A 1 103 ? 21.776 -4.552 -1.368 1.00 89.44 103 GLU A N 1
ATOM 763 C CA . GLU A 1 103 ? 21.458 -5.813 -0.678 1.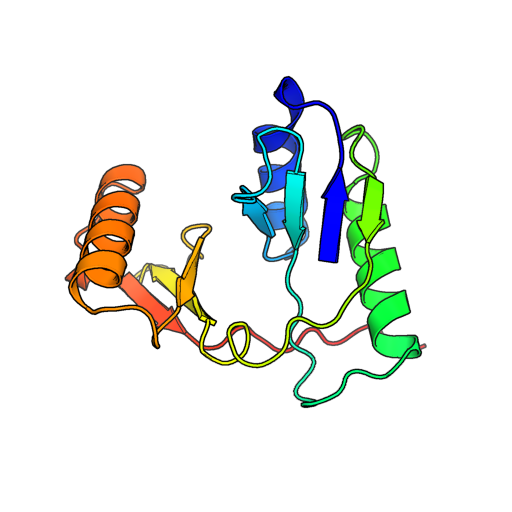00 89.44 103 GLU A CA 1
ATOM 764 C C . GLU A 1 103 ? 21.322 -5.642 0.837 1.00 89.44 103 GLU A C 1
ATOM 766 O O . GLU A 1 103 ? 20.363 -6.134 1.429 1.00 89.44 103 GLU A O 1
ATOM 771 N N . ARG A 1 104 ? 22.230 -4.877 1.452 1.00 88.31 104 ARG A N 1
ATOM 772 C CA . ARG A 1 104 ? 22.193 -4.586 2.886 1.00 88.31 104 ARG A CA 1
ATOM 773 C C . ARG A 1 104 ? 20.906 -3.874 3.307 1.00 88.31 104 ARG A C 1
ATOM 775 O O . ARG A 1 104 ? 20.283 -4.289 4.276 1.00 88.31 104 ARG A O 1
ATOM 782 N N . ALA A 1 105 ? 20.500 -2.835 2.577 1.00 84.06 105 ALA A N 1
ATOM 783 C CA . ALA A 1 105 ? 19.283 -2.087 2.886 1.00 84.06 105 ALA A CA 1
ATOM 784 C C . ALA A 1 105 ? 18.044 -2.983 2.742 1.00 84.06 105 ALA A C 1
ATOM 786 O O . ALA A 1 105 ? 17.192 -3.017 3.626 1.00 84.06 105 ALA A O 1
ATOM 787 N N . ARG A 1 106 ? 17.993 -3.789 1.672 1.00 89.31 106 ARG A N 1
ATOM 788 C CA . ARG A 1 106 ? 16.919 -4.766 1.463 1.00 89.31 106 ARG A CA 1
ATOM 789 C C . ARG A 1 106 ? 16.868 -5.808 2.586 1.00 89.31 106 ARG A C 1
ATOM 791 O O . ARG A 1 106 ? 15.788 -6.097 3.094 1.00 89.31 106 ARG A O 1
ATOM 798 N N . ALA A 1 107 ? 18.012 -6.352 2.998 1.00 91.38 107 ALA A N 1
ATOM 799 C CA . ALA A 1 107 ? 18.094 -7.324 4.086 1.00 91.38 107 ALA A CA 1
ATOM 800 C C . ALA A 1 107 ? 17.635 -6.733 5.429 1.00 91.38 107 ALA A C 1
ATOM 802 O O . ALA A 1 107 ? 16.908 -7.395 6.168 1.00 91.38 107 ALA A O 1
ATOM 803 N N . GLU A 1 108 ? 17.997 -5.482 5.727 1.00 91.38 108 GLU A N 1
ATOM 804 C CA . GLU A 1 108 ? 17.541 -4.768 6.926 1.00 91.38 108 GLU A CA 1
ATOM 805 C C . GLU A 1 108 ? 16.011 -4.588 6.930 1.00 91.38 108 GLU A C 1
ATOM 807 O O . GLU A 1 108 ? 15.366 -4.864 7.945 1.00 91.38 108 GLU A O 1
ATOM 812 N N . THR A 1 109 ? 15.405 -4.223 5.792 1.00 88.81 109 THR A N 1
ATOM 813 C CA . THR A 1 109 ? 13.939 -4.133 5.656 1.00 88.81 109 THR A CA 1
ATOM 814 C C . THR A 1 109 ? 13.256 -5.489 5.850 1.00 88.81 109 THR A C 1
ATOM 816 O O . THR A 1 109 ? 12.284 -5.585 6.599 1.00 88.81 109 THR A O 1
ATOM 819 N N . LEU A 1 110 ? 13.770 -6.553 5.226 1.00 93.56 110 LEU A N 1
ATOM 820 C CA . LEU A 1 110 ? 13.206 -7.901 5.363 1.00 93.56 110 LEU A CA 1
ATOM 821 C C . LEU A 1 110 ? 13.317 -8.428 6.798 1.00 93.56 110 LEU A C 1
ATOM 823 O O . LEU A 1 110 ? 12.364 -9.005 7.317 1.00 93.56 110 LEU A O 1
ATOM 827 N N . ALA A 1 111 ? 14.447 -8.188 7.467 1.00 94.75 111 ALA A N 1
ATOM 828 C CA . ALA A 1 111 ? 14.636 -8.561 8.866 1.00 94.75 111 ALA A CA 1
ATOM 829 C C . ALA A 1 111 ? 13.696 -7.790 9.805 1.00 94.75 111 ALA A C 1
ATOM 831 O O . ALA A 1 111 ? 13.197 -8.359 10.776 1.00 94.75 111 ALA A O 1
ATOM 832 N N . HIS A 1 112 ? 13.439 -6.510 9.526 1.00 91.69 112 HIS A N 1
ATOM 833 C CA . HIS A 1 112 ? 12.465 -5.725 10.278 1.00 91.69 112 HIS A CA 1
ATOM 834 C C . HIS A 1 112 ? 11.048 -6.293 10.128 1.00 91.69 112 HIS A C 1
ATOM 836 O O . HIS A 1 112 ? 10.399 -6.553 11.138 1.00 91.69 112 HIS A O 1
ATOM 842 N N . LEU A 1 113 ? 10.616 -6.583 8.896 1.00 91.56 113 LEU A N 1
ATOM 843 C CA . LEU A 1 113 ? 9.305 -7.183 8.624 1.00 91.56 113 LEU A CA 1
ATOM 844 C C . LEU A 1 113 ? 9.146 -8.551 9.288 1.00 91.56 113 LEU A C 1
ATOM 846 O O . LEU A 1 113 ? 8.128 -8.815 9.919 1.00 91.56 113 LEU A O 1
ATOM 850 N N . ALA A 1 114 ? 10.165 -9.407 9.198 1.00 94.25 114 ALA A N 1
ATOM 851 C CA . ALA A 1 114 ? 10.152 -10.716 9.843 1.00 94.25 114 ALA A CA 1
ATOM 852 C C . ALA A 1 114 ? 9.916 -10.597 11.360 1.00 94.25 114 ALA A C 1
ATOM 854 O O . ALA A 1 114 ? 9.092 -11.314 11.924 1.00 94.25 114 ALA A O 1
ATOM 855 N N . ARG A 1 115 ? 10.575 -9.629 12.012 1.00 94.50 115 ARG A N 1
ATOM 856 C CA . ARG A 1 115 ? 10.396 -9.347 13.444 1.00 94.50 115 ARG A CA 1
ATOM 857 C C . ARG A 1 115 ? 9.020 -8.774 13.770 1.00 94.50 115 ARG A C 1
ATOM 859 O O . ARG A 1 115 ? 8.429 -9.214 14.749 1.00 94.50 115 ARG A O 1
ATOM 866 N N . GLU A 1 116 ? 8.518 -7.820 12.983 1.00 91.94 116 GLU A N 1
ATOM 867 C CA . GLU A 1 116 ? 7.181 -7.238 13.192 1.00 91.94 116 GLU A CA 1
ATOM 868 C C . GLU A 1 116 ? 6.072 -8.295 13.102 1.00 91.94 116 GLU A C 1
ATOM 870 O O . GLU A 1 116 ? 5.099 -8.226 13.849 1.00 91.94 116 GLU A O 1
ATOM 875 N N . HIS A 1 117 ? 6.238 -9.288 12.225 1.00 90.81 117 HIS A N 1
ATOM 876 C CA . HIS A 1 117 ? 5.248 -10.344 11.989 1.00 90.81 117 HIS A CA 1
ATOM 877 C C . HIS A 1 117 ? 5.532 -11.656 12.733 1.00 90.81 117 HIS A C 1
ATOM 879 O O . HIS A 1 117 ? 4.747 -12.595 12.632 1.00 90.81 117 HIS 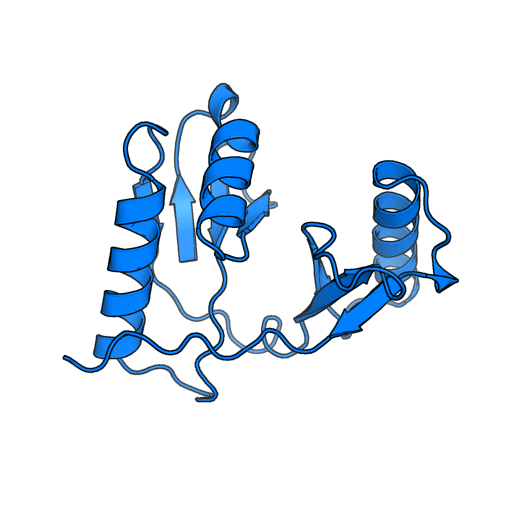A O 1
ATOM 885 N N . GLY A 1 118 ? 6.634 -11.744 13.484 1.00 93.88 118 GLY A N 1
ATOM 886 C CA . GLY A 1 118 ? 7.003 -12.948 14.235 1.00 93.88 118 GLY A CA 1
ATOM 887 C C . GLY A 1 118 ? 7.290 -14.174 13.356 1.00 93.88 118 GLY A C 1
ATOM 888 O O . GLY A 1 118 ? 6.970 -15.293 13.752 1.00 93.88 118 GLY A O 1
ATOM 889 N N . ILE A 1 119 ? 7.872 -13.972 12.170 1.00 95.94 119 ILE A N 1
ATOM 890 C CA . ILE A 1 119 ? 8.210 -15.026 11.197 1.00 95.94 119 ILE A CA 1
ATOM 891 C C . ILE A 1 119 ? 9.717 -15.071 10.909 1.00 95.94 119 ILE A C 1
ATOM 893 O O . ILE A 1 119 ? 10.458 -14.162 11.284 1.00 95.94 119 ILE A O 1
ATOM 897 N N . ASP A 1 120 ? 10.181 -16.119 10.224 1.00 96.12 120 ASP A N 1
ATOM 898 C CA . ASP A 1 120 ? 11.542 -16.164 9.681 1.00 96.12 120 ASP A CA 1
ATOM 899 C C . ASP A 1 120 ? 11.640 -15.310 8.402 1.00 96.12 120 ASP A C 1
ATOM 901 O O . ASP A 1 120 ? 10.696 -15.235 7.613 1.00 96.12 120 ASP A O 1
ATOM 905 N N . VAL A 1 121 ? 12.801 -14.702 8.148 1.00 95.25 121 VAL A N 1
ATOM 906 C CA . VAL A 1 121 ? 13.076 -14.005 6.880 1.00 95.25 121 VAL A CA 1
ATOM 907 C C . VAL A 1 121 ? 12.929 -14.960 5.689 1.00 95.25 121 VAL A C 1
ATOM 909 O O . VAL A 1 121 ? 12.439 -14.555 4.636 1.00 95.25 121 VAL A O 1
ATOM 912 N N . ALA A 1 122 ? 13.294 -16.235 5.849 1.00 95.25 122 ALA A N 1
ATOM 913 C CA . ALA A 1 122 ? 13.145 -17.264 4.822 1.00 95.25 122 ALA A CA 1
ATOM 914 C C . ALA A 1 122 ? 11.676 -17.582 4.481 1.00 95.25 122 ALA A C 1
ATOM 916 O O . ALA A 1 122 ? 11.404 -18.101 3.393 1.00 95.25 122 ALA A O 1
ATOM 917 N N . ASP A 1 123 ? 10.739 -17.254 5.377 1.00 96.38 123 ASP A N 1
ATOM 918 C CA . ASP A 1 123 ? 9.297 -17.368 5.147 1.00 96.38 123 ASP A CA 1
ATOM 919 C C . ASP A 1 123 ? 8.712 -16.128 4.446 1.00 96.38 123 ASP A C 1
ATOM 921 O O . ASP A 1 123 ? 7.516 -16.106 4.157 1.00 96.38 123 ASP A O 1
ATOM 925 N N . ILE A 1 124 ? 9.521 -15.113 4.121 1.00 96.06 124 ILE A N 1
ATOM 926 C CA . ILE A 1 124 ? 9.100 -13.995 3.270 1.00 96.06 124 ILE A CA 1
ATOM 927 C C . ILE A 1 124 ? 9.280 -14.387 1.798 1.00 96.06 124 ILE A C 1
ATOM 929 O O . ILE A 1 124 ? 10.315 -14.895 1.360 1.00 96.06 124 ILE A O 1
ATOM 933 N N . GLU A 1 125 ? 8.244 -14.147 1.007 1.00 95.25 125 GLU A N 1
ATOM 934 C CA . GLU A 1 125 ? 8.228 -14.310 -0.440 1.00 95.25 125 GLU A CA 1
ATOM 935 C C . GLU A 1 125 ? 7.982 -12.954 -1.103 1.00 95.25 125 GLU A C 1
ATOM 937 O O . GLU A 1 125 ? 7.124 -12.192 -0.665 1.00 95.25 125 GLU A O 1
ATOM 942 N N . LEU A 1 126 ? 8.734 -12.654 -2.164 1.00 92.56 126 LEU A N 1
ATOM 943 C CA . LEU A 1 126 ? 8.587 -11.419 -2.930 1.00 92.56 126 LEU A CA 1
ATOM 944 C C . LEU A 1 126 ? 7.792 -11.688 -4.206 1.00 92.56 126 LEU A C 1
ATOM 946 O O . LEU A 1 126 ? 8.321 -12.282 -5.150 1.00 92.56 126 LEU A O 1
ATOM 950 N N . ARG A 1 127 ? 6.541 -11.229 -4.231 1.00 89.00 127 ARG A N 1
ATOM 951 C CA . ARG A 1 127 ? 5.600 -11.445 -5.337 1.00 89.00 127 ARG A CA 1
ATOM 952 C C . ARG A 1 127 ? 5.381 -10.181 -6.151 1.00 89.00 127 ARG A C 1
ATOM 954 O O . ARG A 1 127 ? 5.480 -9.073 -5.624 1.00 89.00 127 ARG A O 1
ATOM 961 N N . ASP A 1 128 ? 5.029 -10.357 -7.415 1.00 82.94 128 ASP A N 1
ATOM 962 C CA . ASP A 1 128 ? 4.537 -9.246 -8.218 1.00 82.94 128 ASP A CA 1
ATOM 963 C C . ASP A 1 128 ? 3.184 -8.764 -7.662 1.00 82.94 128 ASP A C 1
ATOM 965 O O . ASP A 1 128 ? 2.367 -9.584 -7.218 1.00 82.94 128 ASP A O 1
ATOM 969 N N . PRO A 1 129 ? 2.938 -7.443 -7.622 1.00 77.56 129 PRO A N 1
ATOM 970 C CA . PRO A 1 129 ? 1.640 -6.921 -7.230 1.00 77.56 129 PRO A CA 1
ATOM 971 C C . PRO A 1 129 ? 0.567 -7.383 -8.225 1.00 77.56 129 PRO A C 1
ATOM 973 O O . PRO A 1 129 ? 0.774 -7.266 -9.434 1.00 77.56 129 PRO A O 1
ATOM 976 N N . PRO A 1 130 ? -0.587 -7.897 -7.759 1.00 79.06 130 PRO A N 1
ATOM 977 C CA . PRO A 1 130 ? -1.636 -8.320 -8.667 1.00 79.06 130 PRO A CA 1
ATOM 978 C C . PRO A 1 130 ? -2.187 -7.124 -9.440 1.00 79.06 130 PRO A C 1
ATOM 980 O O . PRO A 1 130 ? -2.266 -6.002 -8.927 1.00 79.06 130 PRO A O 1
ATOM 983 N N . GLU A 1 131 ? -2.608 -7.390 -10.673 1.00 79.81 131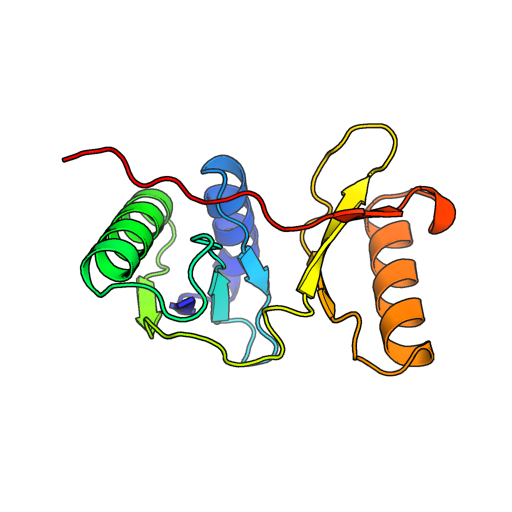 GLU A N 1
ATOM 984 C CA . GLU A 1 131 ? -3.279 -6.401 -11.505 1.00 79.81 131 GLU A CA 1
ATOM 985 C C . GLU A 1 131 ? -4.562 -5.916 -10.822 1.00 79.81 131 GLU A C 1
ATOM 987 O O . GLU A 1 131 ? -5.500 -6.681 -10.575 1.00 79.81 131 GLU A O 1
ATOM 992 N N . PHE A 1 132 ? -4.634 -4.617 -10.559 1.00 80.06 132 PHE A N 1
ATOM 993 C CA . PHE A 1 132 ? -5.888 -3.967 -10.254 1.00 80.06 132 PHE A CA 1
ATOM 994 C C . PHE A 1 132 ? -6.722 -3.913 -11.529 1.00 80.06 132 PHE A C 1
ATOM 996 O O . PHE A 1 132 ? -6.368 -3.243 -12.498 1.00 80.06 132 PHE A O 1
ATOM 1003 N N . ARG A 1 133 ? -7.857 -4.607 -11.517 1.00 78.12 133 ARG A N 1
ATOM 1004 C CA . ARG A 1 133 ? -8.841 -4.544 -12.595 1.00 78.12 133 ARG A CA 1
ATOM 1005 C C . ARG A 1 133 ? -9.975 -3.630 -12.156 1.00 78.12 133 ARG A C 1
ATOM 1007 O O . ARG A 1 133 ? -10.814 -4.069 -11.365 1.00 78.12 133 ARG A O 1
ATOM 1014 N N . PRO A 1 134 ? -10.008 -2.364 -12.611 1.00 70.06 134 PRO A N 1
ATOM 1015 C CA . PRO A 1 134 ? -11.150 -1.516 -12.331 1.00 70.06 134 PRO A CA 1
ATOM 1016 C C . PRO A 1 134 ? -12.417 -2.168 -12.908 1.00 70.06 134 PRO A C 1
ATOM 1018 O O . PRO A 1 134 ? -12.342 -2.827 -13.950 1.00 70.06 134 PRO A O 1
ATOM 1021 N N . PRO A 1 135 ? -13.578 -2.023 -12.248 1.00 67.75 135 PRO A N 1
ATOM 1022 C CA . PRO A 1 135 ? -14.826 -2.560 -12.771 1.00 67.75 135 PRO A CA 1
ATOM 1023 C C . PRO A 1 135 ? -15.065 -2.026 -14.187 1.00 67.75 135 PRO A C 1
ATOM 1025 O O . PRO A 1 135 ? -14.932 -0.822 -14.433 1.00 67.75 135 PRO A O 1
ATOM 1028 N N . ALA A 1 136 ? -15.391 -2.933 -15.113 1.00 58.66 136 ALA A N 1
ATOM 1029 C CA . ALA A 1 136 ? -15.803 -2.557 -16.458 1.00 58.66 136 ALA A CA 1
ATOM 1030 C C . ALA A 1 136 ? -17.007 -1.617 -16.327 1.00 58.66 136 ALA A C 1
ATOM 1032 O O . ALA A 1 136 ? -17.996 -1.969 -15.683 1.00 58.66 136 AL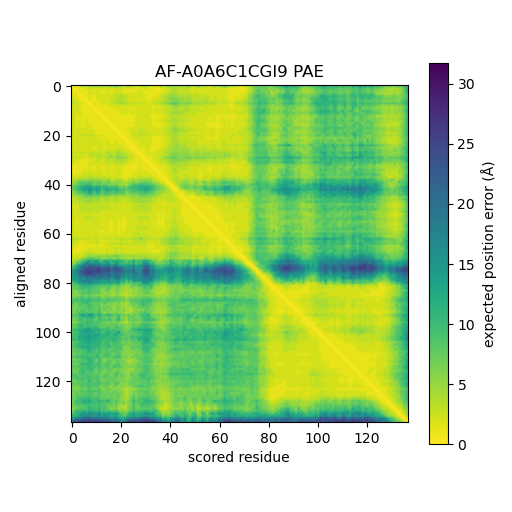A A O 1
ATOM 1033 N N . SER A 1 137 ? -16.861 -0.393 -16.836 1.00 51.41 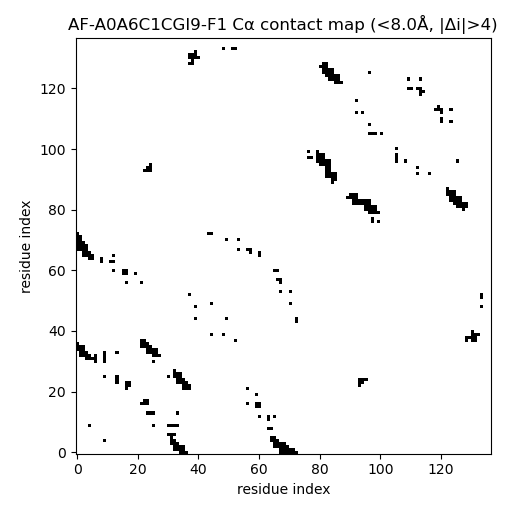137 SER A N 1
ATOM 1034 C CA . SER A 1 137 ? -17.956 0.585 -16.850 1.00 51.41 137 SER A CA 1
ATOM 1035 C C . SER A 1 137 ? -18.940 0.274 -17.960 1.00 51.41 137 SER A C 1
ATOM 1037 O O . SER A 1 137 ? -18.464 -0.196 -19.019 1.00 51.41 137 SER A O 1
#

Secondary structure (DSSP, 8-state):
-EEE--GGGHHHHHHHHHHTT-EEEE-TT-TTEEEEE-B-S-SS--HHHHHHHHHHHHHHTTTSS-EEEE-----STTTSEEEEEETTT--EEEEEEETTS-HHHHHHHHHHHHHHHT--GGGEEEEPPPB--PPP-

Radius of gyration: 14.97 Å; Cα contacts (8 Å, |Δi|>4): 205; chains: 1; bounding box: 40×35×34 Å

Foldseek 3Di:
DKKFFDLVLQVVLLVLCVVLVWQKAQDPVDSRIIDTDADAVDLDDDPVRLVLVQVSSQVSCVPSRMHDDDRDDDPDQNQQWFFWAQQVPRHGLRDTQRNPPDPVVSVVVLVVSCVVVVHDSVRIDTHHDDHDDRPDD

pLDDT: mean 85.42, std 11.32, range [42.06, 96.38]

Nearest PDB structures (foldseek):
  1kn6-assembly1_A  TM=5.716E-01  e=2.309E+00  Mus musculus
  4adx-assembly1_G  TM=5.342E-01  e=8.889E+00  Methanothermobacter thermautotrophicus str. Delta H
  2y9j-assembly1_Y  TM=4.022E-01  e=3.183E+00  Salmonella enterica subsp. enterica serovar Typhimurium

Mean predicted aligned error: 6.43 Å

Sequence (137 aa):
MVLRGPAGKRDRTLAALKTAGIYAERSVRGPETIEAFFHGGDERPSPRFMDACAAHVAKALIGTDFAVAETGTISTAAASRRLACNRRTGEWLGAFIDTEAPERARAETLAHLAREHGIDVADIELRDPPEFRPPAS

Organism: NCBI:txid1888

Solvent-accessible surface area (backbone atoms only — not comparable to full-atom values): 7900 Å² total; per-residue (Å²): 57,37,31,39,35,56,48,94,36,40,68,63,40,43,53,39,29,48,75,67,74,38,52,48,36,82,35,90,88,35,70,37,30,35,37,39,62,83,35,68,85,52,98,71,74,51,71,70,54,52,50,48,51,50,53,54,49,54,63,46,29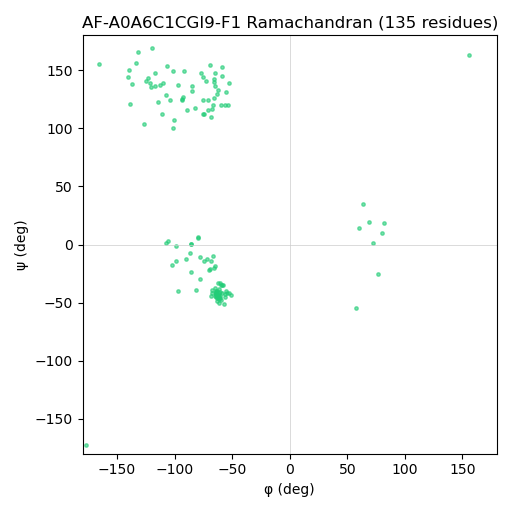,67,92,46,70,42,43,84,72,42,86,64,84,72,77,70,66,54,77,44,33,20,35,36,20,35,61,89,79,65,46,72,71,62,48,72,43,46,70,79,50,59,67,69,61,43,50,53,52,44,50,50,52,16,60,77,69,76,51,55,57,85,43,52,35,80,37,78,67,68,67,57,74,70,80,87,127